Pr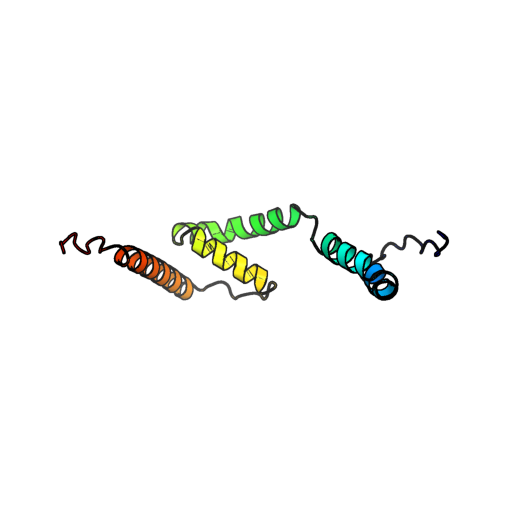otein AF-A0A1B5Z9T3-F1 (afdb_monomer)

pLDDT: mean 70.58, std 14.41, range [39.5, 93.25]

Secondary structure (DSSP, 8-state):
---S------TT--HHHHHHHGGGTSHHHHHHHHHHHSS---HHHHHHHHHHHHHHHHHHHTTS-HHHHHHHHHHHHHTTT--PPPPPHHHHHHHHHHHHHHHHHHHHT-----------

Solvent-accessible surface area (backbone atoms only — not comparable to full-atom values): 7681 Å² total; per-residue (Å²): 143,85,77,78,77,82,73,74,92,49,97,78,70,53,65,70,58,53,36,59,72,42,26,86,83,36,51,70,60,27,49,53,49,47,64,62,67,68,50,79,91,52,78,59,58,57,51,53,53,47,64,59,41,62,73,67,40,60,76,51,55,75,73,43,56,72,66,59,54,49,51,52,53,52,51,46,60,71,63,66,67,63,84,69,75,77,78,48,75,67,58,48,54,51,51,42,50,51,53,53,50,53,54,54,53,63,66,69,69,77,80,82,96,78,82,80,94,72,93,132

InterPro domains:
  IPR008906 HAT, C-terminal dimerisation domain [PF05699] (6-79)
  IPR012337 Ribonuclease H-like superfamily [SSF53098] (1-79)

Nearest PDB structures (foldseek):
  1vbh-assembly1_A-2  TM=3.119E-01  e=9.581E+00  Zea mays
  7rcx-assembly1_A  TM=2.553E-01  e=7.000E+00  Clostridioides difficile R20291
  1nek-assembly1_C  TM=2.006E-01  e=7.936E+00  Escherichia coli

Mean predicted aligned error: 17.57 Å

Foldseek 3Di:
DPPPDDDPPDVPDDPLVVLVVCCVVPVPVSVVCCVVVVPPPDPPVVVVLVVVCVPLCPVLCVQDPPVLVVVVSVVCVVVPPPPDPDQDPVSSVVVSVVRVVVVVVVVVPDDDPDDDDDDD

Organism: Trifolium subterraneum (NCBI:txid3900)

Radius of gyration: 25.74 Å; Cα contacts (8 Å, |Δi|>4): 27; chains: 1; bounding box: 85×22×58 Å

Sequence (120 aa):
YFNDGLEEDSSNFNILNYWKVHSSRFPVLANIARDLLAIPVSTVASESAFSTGGRVLDEYRSRLSTRTVEALICTEDWLGGSPTPLPTQEDMEDLEIIERDVFSQNLSGEVNTYVNLDED

Structure (mmCIF, N/CA/C/O backbone):
data_AF-A0A1B5Z9T3-F1
#
_entry.id   AF-A0A1B5Z9T3-F1
#
loop_
_atom_site.group_PDB
_atom_site.id
_atom_site.type_symbol
_atom_site.label_atom_id
_atom_site.label_alt_id
_atom_site.label_comp_id
_atom_site.label_asym_id
_atom_site.label_entity_id
_atom_site.label_seq_id
_atom_site.pdbx_PDB_ins_code
_atom_site.Cartn_x
_atom_site.Cartn_y
_atom_site.Cartn_z
_atom_site.occupancy
_atom_site.B_iso_or_equiv
_atom_site.auth_seq_id
_atom_site.auth_comp_id
_atom_site.auth_asym_id
_atom_site.auth_atom_id
_atom_site.pdbx_PDB_model_num
ATOM 1 N N . TYR A 1 1 ? 20.944 -5.643 -31.327 1.00 47.31 1 TYR A N 1
ATOM 2 C CA . TYR A 1 1 ? 19.584 -5.595 -30.751 1.00 47.31 1 TYR A CA 1
ATOM 3 C C . TYR A 1 1 ? 19.527 -5.958 -29.260 1.00 47.31 1 TYR A C 1
ATOM 5 O O . TYR A 1 1 ? 18.462 -5.831 -28.686 1.00 47.31 1 TYR A O 1
ATOM 13 N N . PHE A 1 2 ? 20.642 -6.319 -28.611 1.00 53.03 2 PHE A N 1
ATOM 14 C CA . PHE A 1 2 ? 20.757 -6.457 -27.150 1.00 53.03 2 PHE A CA 1
ATOM 15 C C . PHE A 1 2 ? 22.177 -6.046 -26.747 1.00 53.03 2 PHE A C 1
ATOM 17 O O . PHE A 1 2 ? 23.022 -6.883 -26.475 1.00 53.03 2 PHE A O 1
ATOM 24 N N . ASN A 1 3 ? 22.493 -4.762 -26.885 1.00 50.28 3 ASN A N 1
ATOM 25 C CA . ASN A 1 3 ? 23.785 -4.232 -26.447 1.00 50.28 3 ASN A CA 1
ATOM 26 C C . ASN A 1 3 ? 23.591 -2.814 -25.895 1.00 50.28 3 ASN A C 1
ATOM 28 O O . ASN A 1 3 ? 24.363 -1.912 -26.199 1.00 50.28 3 ASN A O 1
ATOM 32 N N . ASP A 1 4 ? 22.500 -2.614 -25.149 1.00 55.69 4 ASP A N 1
ATOM 33 C CA . ASP A 1 4 ? 22.443 -1.505 -24.199 1.00 55.69 4 ASP A CA 1
ATOM 34 C C . ASP A 1 4 ? 23.276 -1.955 -22.997 1.00 55.69 4 ASP A C 1
ATOM 36 O O . ASP A 1 4 ? 23.069 -3.052 -22.475 1.00 55.69 4 ASP A O 1
ATOM 40 N N . GLY A 1 5 ? 24.304 -1.163 -22.688 1.00 52.72 5 GLY A N 1
ATOM 41 C CA . GLY A 1 5 ? 25.351 -1.486 -21.729 1.00 52.72 5 GLY A CA 1
ATOM 42 C C . GLY A 1 5 ? 24.769 -1.983 -20.415 1.00 52.72 5 GLY A C 1
ATOM 43 O O . GLY A 1 5 ? 23.883 -1.351 -19.845 1.00 52.72 5 GLY A O 1
ATOM 44 N N . LEU A 1 6 ? 25.274 -3.130 -19.969 1.00 58.06 6 LEU A N 1
ATOM 45 C CA . LEU A 1 6 ? 25.046 -3.629 -18.623 1.00 58.06 6 LEU A CA 1
ATOM 46 C C . LEU A 1 6 ? 25.582 -2.558 -17.666 1.00 58.06 6 LEU A C 1
ATOM 48 O O . LEU A 1 6 ? 26.796 -2.412 -17.526 1.00 58.06 6 LEU A O 1
ATOM 52 N N . GLU A 1 7 ? 24.686 -1.749 -17.102 1.00 63.31 7 GLU A N 1
ATOM 53 C CA . GLU A 1 7 ? 25.036 -0.870 -15.991 1.00 63.31 7 GLU A CA 1
ATOM 54 C C . GLU A 1 7 ? 25.538 -1.765 -14.857 1.00 63.31 7 GLU A C 1
ATOM 56 O O . GLU A 1 7 ? 24.928 -2.793 -14.559 1.00 63.31 7 GLU A O 1
ATOM 61 N N . GLU A 1 8 ? 26.703 -1.419 -14.302 1.00 62.03 8 GLU A N 1
ATOM 62 C CA . GLU A 1 8 ? 27.333 -2.170 -13.219 1.00 62.03 8 GLU A CA 1
ATOM 63 C C . GLU A 1 8 ? 26.319 -2.420 -12.098 1.00 62.03 8 GLU A C 1
ATOM 65 O O . GLU A 1 8 ? 25.584 -1.500 -11.725 1.00 62.03 8 GLU A O 1
ATOM 70 N N . ASP A 1 9 ? 26.320 -3.643 -11.549 1.00 61.22 9 ASP A N 1
ATOM 71 C CA . ASP A 1 9 ? 25.614 -4.021 -10.318 1.00 61.22 9 ASP A CA 1
ATOM 72 C C . ASP A 1 9 ? 26.178 -3.205 -9.141 1.00 61.22 9 ASP A C 1
ATOM 74 O O . ASP A 1 9 ? 26.953 -3.658 -8.298 1.00 61.22 9 ASP A O 1
ATOM 78 N N . SER A 1 10 ? 25.817 -1.930 -9.126 1.00 65.19 10 SER A N 1
ATOM 79 C CA . SER A 1 10 ? 26.008 -0.995 -8.043 1.00 65.19 10 SER A CA 1
ATOM 80 C C . SER A 1 10 ? 25.046 -1.405 -6.939 1.00 65.19 10 SER A C 1
ATOM 82 O O . SER A 1 10 ? 23.848 -1.579 -7.169 1.00 65.19 10 SER A O 1
ATOM 84 N N . SER A 1 11 ? 25.552 -1.515 -5.713 1.00 67.56 11 SER A N 1
ATOM 85 C CA . SER A 1 11 ? 24.768 -1.870 -4.524 1.00 67.56 11 SER A 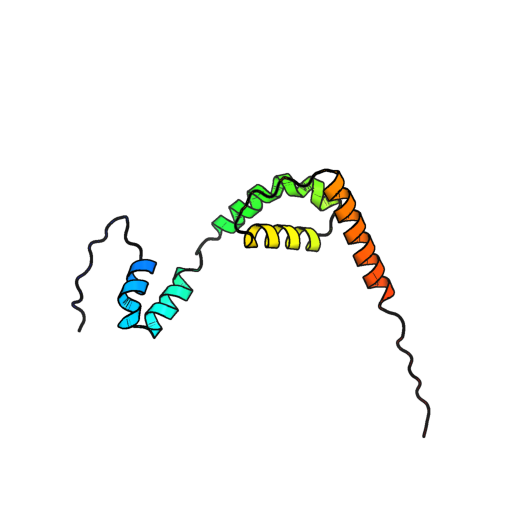CA 1
ATOM 86 C C . SER A 1 11 ? 23.573 -0.941 -4.252 1.00 67.56 11 SER A C 1
ATOM 88 O O . SER A 1 11 ? 22.737 -1.264 -3.414 1.00 67.56 11 SER A O 1
ATOM 90 N N . ASN A 1 12 ? 23.462 0.180 -4.975 1.00 75.44 12 ASN A N 1
ATOM 91 C CA . ASN A 1 12 ? 22.369 1.146 -4.903 1.00 75.44 12 ASN A CA 1
ATOM 92 C C . ASN A 1 12 ? 21.552 1.238 -6.207 1.00 75.44 12 ASN A C 1
ATOM 94 O O . ASN A 1 12 ? 20.973 2.288 -6.502 1.00 75.44 12 ASN A O 1
ATOM 98 N N . PHE A 1 13 ? 21.512 0.182 -7.021 1.00 81.50 13 PHE A N 1
ATOM 99 C CA . PHE A 1 13 ? 20.711 0.184 -8.241 1.00 81.50 13 PHE A CA 1
ATOM 100 C C . PHE A 1 13 ? 19.208 0.285 -7.925 1.00 81.50 13 PHE A C 1
ATOM 102 O O . PHE A 1 13 ? 18.590 -0.629 -7.378 1.00 81.50 13 PHE A O 1
ATOM 109 N N . ASN A 1 14 ? 18.597 1.416 -8.289 1.00 84.88 14 ASN A N 1
ATOM 110 C CA . ASN A 1 14 ? 17.164 1.636 -8.127 1.00 84.88 14 ASN A CA 1
ATOM 111 C C . ASN A 1 14 ? 16.420 1.228 -9.405 1.00 84.88 14 ASN A C 1
ATOM 113 O O . ASN A 1 14 ? 16.279 2.017 -10.344 1.00 84.88 14 ASN A O 1
ATOM 117 N N . ILE A 1 15 ? 15.899 -0.000 -9.404 1.00 86.19 15 ILE A N 1
ATOM 118 C CA . ILE A 1 15 ? 15.165 -0.576 -10.537 1.00 86.19 15 ILE A CA 1
ATOM 119 C C . ILE A 1 15 ? 13.939 0.262 -10.947 1.00 86.19 15 ILE A C 1
ATOM 121 O O . ILE A 1 15 ? 13.665 0.408 -12.138 1.00 86.19 15 ILE A O 1
ATOM 125 N N . LEU A 1 16 ? 13.223 0.882 -10.001 1.00 87.88 16 LEU A N 1
ATOM 126 C CA . LEU A 1 16 ? 12.072 1.739 -10.318 1.00 87.88 16 LEU A CA 1
ATOM 127 C C . LEU A 1 16 ? 12.508 3.010 -11.056 1.00 87.88 16 LEU A C 1
ATOM 129 O O . LEU A 1 16 ? 11.849 3.447 -12.002 1.00 87.88 16 LEU A O 1
ATOM 133 N N . ASN A 1 17 ? 13.642 3.590 -10.657 1.00 88.44 17 ASN A N 1
ATOM 134 C CA . ASN A 1 17 ? 14.207 4.754 -11.330 1.00 88.44 17 ASN A CA 1
ATOM 135 C C . ASN A 1 17 ? 14.722 4.405 -12.735 1.00 88.44 17 ASN A C 1
ATOM 137 O O . ASN A 1 17 ? 14.513 5.178 -13.669 1.00 88.44 17 ASN A O 1
ATOM 141 N N . TYR A 1 18 ? 15.310 3.220 -12.911 1.00 88.44 18 TYR A N 1
ATOM 142 C CA . TYR A 1 18 ? 15.719 2.721 -14.224 1.00 88.44 18 TYR A CA 1
ATOM 143 C C . TYR A 1 18 ? 14.536 2.666 -15.206 1.00 88.44 18 TYR A C 1
ATOM 145 O O . TYR A 1 18 ? 14.596 3.253 -16.292 1.00 88.44 18 TYR A O 1
ATOM 153 N N . TRP A 1 19 ? 13.415 2.051 -14.806 1.00 92.06 19 TRP A N 1
ATOM 154 C CA . TRP A 1 19 ? 12.203 1.991 -15.636 1.00 92.06 19 TRP A CA 1
ATOM 155 C C . TRP A 1 19 ? 11.566 3.362 -15.866 1.00 92.06 19 TRP A C 1
ATOM 157 O O . TRP A 1 19 ? 11.007 3.612 -16.935 1.00 92.06 19 TRP A O 1
ATOM 167 N N . LYS A 1 20 ? 11.682 4.280 -14.900 1.00 87.88 20 LYS A N 1
ATOM 168 C CA . LYS A 1 20 ? 11.221 5.664 -15.052 1.00 87.88 20 LYS A CA 1
ATOM 169 C C . LYS A 1 20 ? 11.973 6.387 -16.171 1.00 87.88 20 LYS A C 1
ATOM 171 O O . LYS A 1 20 ? 11.325 6.997 -17.023 1.00 87.88 20 LYS A O 1
ATOM 176 N N . VAL A 1 21 ? 13.303 6.286 -16.207 1.00 92.00 21 VAL A N 1
ATOM 177 C CA . VAL A 1 21 ? 14.142 6.904 -17.253 1.00 92.00 21 VAL A CA 1
ATOM 178 C C . VAL A 1 21 ? 13.845 6.302 -18.631 1.00 92.00 21 VAL A C 1
ATOM 180 O O . VAL A 1 21 ? 13.764 7.029 -19.619 1.00 92.00 21 VAL A O 1
ATOM 183 N N . HIS A 1 22 ? 13.589 4.994 -18.696 1.00 90.44 22 HIS A N 1
ATOM 184 C CA . HIS A 1 22 ? 13.324 4.277 -19.948 1.00 90.44 22 HIS A CA 1
ATOM 185 C C . HIS A 1 22 ? 11.852 4.293 -20.397 1.00 90.44 22 HIS A C 1
ATOM 187 O O . HIS A 1 22 ? 11.516 3.725 -21.440 1.00 90.44 22 HIS A O 1
ATOM 193 N N . SER A 1 23 ? 10.968 4.968 -19.658 1.00 90.69 23 SER A N 1
ATOM 194 C CA . SER A 1 23 ? 9.524 4.990 -19.929 1.00 90.69 23 SER A CA 1
ATOM 195 C C . SER A 1 23 ? 9.147 5.616 -21.273 1.00 90.69 23 SER A C 1
ATOM 197 O O . SER A 1 23 ? 8.166 5.202 -21.881 1.00 90.69 23 SER A O 1
ATOM 199 N N . SER A 1 24 ? 9.937 6.560 -21.788 1.00 91.62 24 SER A N 1
ATOM 200 C CA . SER A 1 24 ? 9.707 7.153 -23.112 1.00 91.62 24 SER A CA 1
ATOM 201 C C . SER A 1 24 ? 9.974 6.165 -24.252 1.00 91.62 24 SER A C 1
ATOM 203 O O . SER A 1 24 ? 9.277 6.185 -25.264 1.00 91.62 24 SER A O 1
ATOM 205 N N . ARG A 1 25 ? 10.963 5.278 -24.079 1.00 93.25 25 ARG A N 1
ATOM 206 C CA . ARG A 1 25 ? 11.353 4.261 -25.066 1.00 93.2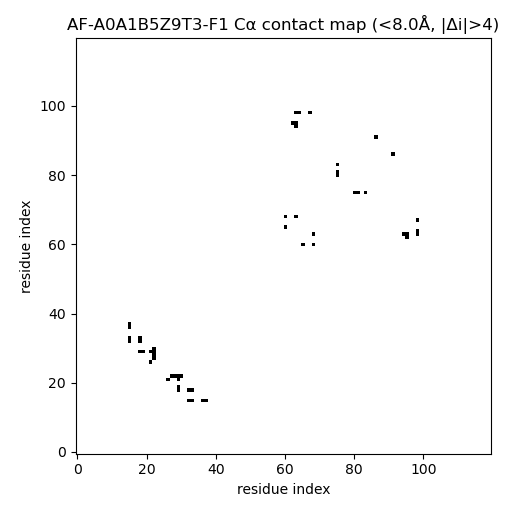5 25 ARG A CA 1
ATOM 207 C C . ARG A 1 25 ? 10.500 2.999 -24.957 1.00 93.25 25 ARG A C 1
ATOM 209 O O . ARG A 1 25 ? 10.195 2.383 -25.974 1.00 93.25 25 ARG A O 1
ATOM 216 N N . PHE A 1 26 ? 10.099 2.631 -23.740 1.00 91.50 26 PHE A N 1
AT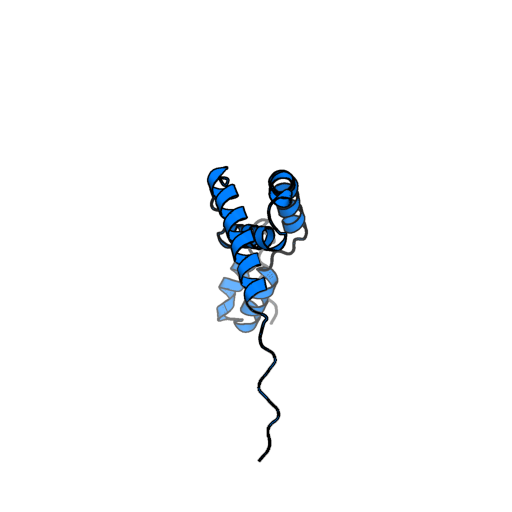OM 217 C CA . PHE A 1 26 ? 9.317 1.427 -23.458 1.00 91.50 26 PHE A CA 1
ATOM 218 C C . PHE A 1 26 ? 8.102 1.736 -22.565 1.00 91.50 26 PHE A C 1
ATOM 220 O O . PHE A 1 26 ? 8.040 1.263 -21.432 1.00 91.50 26 PHE A O 1
ATOM 227 N N . PRO A 1 27 ? 7.105 2.501 -23.047 1.00 90.44 27 PRO A N 1
ATOM 228 C CA . PRO A 1 27 ? 6.017 3.009 -22.205 1.00 90.44 27 PRO A CA 1
ATOM 229 C C . PRO A 1 27 ? 5.148 1.905 -21.598 1.00 90.44 27 PRO A C 1
ATOM 231 O O . PRO A 1 27 ? 4.823 1.949 -20.414 1.00 90.44 27 PRO A O 1
ATOM 234 N N . VAL A 1 28 ? 4.811 0.880 -22.385 1.00 93.06 28 VAL A N 1
ATOM 235 C CA . VAL A 1 28 ? 3.988 -0.246 -21.914 1.00 93.06 28 VAL A CA 1
ATOM 236 C C . VAL A 1 28 ? 4.750 -1.081 -20.884 1.00 93.06 28 VAL A C 1
ATOM 238 O O . VAL A 1 28 ? 4.223 -1.379 -19.817 1.00 93.06 28 VAL A O 1
ATOM 241 N N . LEU A 1 29 ? 6.011 -1.412 -21.171 1.00 90.75 29 LEU A N 1
ATOM 242 C CA . LEU A 1 29 ? 6.826 -2.242 -20.285 1.00 90.75 29 LEU A CA 1
ATOM 243 C C . LEU A 1 29 ? 7.189 -1.510 -18.987 1.00 90.75 29 LEU A C 1
ATOM 245 O O . LEU A 1 29 ? 7.142 -2.114 -17.924 1.00 90.75 29 LEU A O 1
ATOM 249 N N . ALA A 1 30 ? 7.475 -0.208 -19.054 1.00 90.94 30 ALA A N 1
ATOM 250 C CA . ALA A 1 30 ? 7.736 0.612 -17.876 1.00 90.94 30 ALA A CA 1
ATOM 251 C C . ALA A 1 30 ? 6.505 0.743 -16.966 1.00 90.94 30 ALA A C 1
ATOM 253 O O . ALA A 1 30 ? 6.663 0.818 -15.750 1.00 90.94 30 ALA A O 1
ATOM 254 N N . ASN A 1 31 ? 5.289 0.751 -17.527 1.00 90.75 31 ASN A N 1
ATOM 255 C CA . ASN A 1 31 ? 4.062 0.718 -16.728 1.00 90.75 31 ASN A CA 1
ATOM 256 C C . ASN A 1 31 ? 3.894 -0.632 -16.024 1.00 90.75 31 ASN A C 1
ATOM 258 O O . ASN A 1 31 ? 3.737 -0.651 -14.812 1.00 90.75 31 ASN A O 1
ATOM 262 N N . ILE A 1 32 ? 4.048 -1.747 -16.746 1.00 91.50 32 ILE A N 1
ATOM 263 C CA . ILE A 1 32 ? 3.982 -3.092 -16.147 1.00 91.50 32 ILE A CA 1
ATOM 264 C C . ILE A 1 32 ? 5.047 -3.256 -15.054 1.00 91.50 32 ILE A C 1
ATOM 266 O O . ILE A 1 32 ? 4.759 -3.752 -13.969 1.00 91.50 32 ILE A O 1
ATOM 270 N N . ALA A 1 33 ? 6.278 -2.816 -15.317 1.00 89.88 33 ALA A N 1
ATOM 271 C CA . ALA A 1 33 ? 7.361 -2.883 -14.347 1.00 89.88 33 ALA A CA 1
ATOM 272 C C . ALA A 1 33 ? 7.073 -2.027 -13.109 1.00 89.88 33 ALA A C 1
ATOM 274 O O . ALA A 1 33 ? 7.356 -2.465 -12.000 1.00 89.88 33 ALA A O 1
ATOM 275 N N . ARG A 1 34 ? 6.479 -0.837 -13.270 1.00 88.00 34 ARG A N 1
ATOM 276 C CA . ARG A 1 34 ? 6.041 -0.013 -12.136 1.00 88.00 34 ARG A CA 1
ATOM 277 C C . ARG A 1 34 ? 4.990 -0.741 -11.308 1.00 88.00 34 ARG A C 1
ATOM 279 O O . ARG A 1 34 ? 5.150 -0.814 -10.099 1.00 88.00 34 ARG A O 1
ATOM 286 N N . ASP A 1 35 ? 3.969 -1.297 -11.950 1.00 87.56 35 ASP A N 1
ATOM 287 C CA . ASP A 1 35 ? 2.857 -1.945 -11.253 1.00 87.56 35 ASP A CA 1
ATOM 288 C C . ASP A 1 35 ? 3.316 -3.203 -10.502 1.00 87.56 35 ASP A C 1
ATOM 290 O O . ASP A 1 35 ? 2.888 -3.443 -9.379 1.00 87.56 35 ASP A O 1
ATOM 294 N N . LEU A 1 36 ? 4.238 -3.981 -11.079 1.00 85.75 36 LEU A N 1
ATOM 295 C CA . LEU A 1 36 ? 4.759 -5.197 -10.450 1.00 85.75 36 LEU A CA 1
ATOM 296 C C . LEU A 1 36 ? 5.803 -4.921 -9.363 1.00 85.75 36 LEU A C 1
ATOM 298 O O . LEU A 1 36 ? 5.810 -5.598 -8.340 1.00 85.75 36 LEU A O 1
ATOM 302 N N . LEU A 1 37 ? 6.704 -3.961 -9.583 1.00 82.88 37 LEU A N 1
ATOM 303 C CA . LEU A 1 37 ? 7.828 -3.700 -8.677 1.00 82.88 37 LEU A CA 1
ATOM 304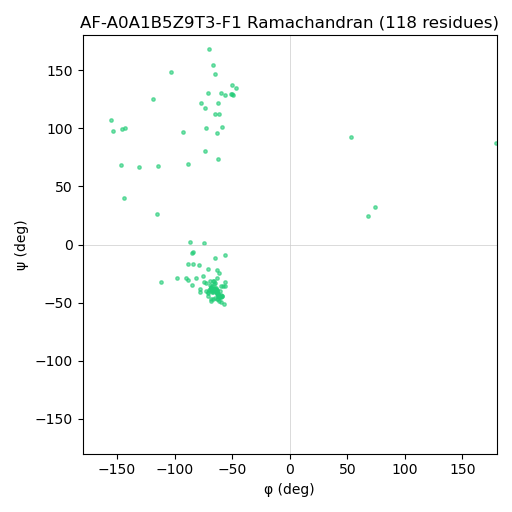 C C . LEU A 1 37 ? 7.485 -2.707 -7.559 1.00 82.88 37 LEU A C 1
ATOM 306 O O . LEU A 1 37 ? 8.230 -2.625 -6.586 1.00 82.88 37 LEU A O 1
ATOM 310 N N . ALA A 1 38 ? 6.399 -1.935 -7.687 1.00 78.62 38 ALA A N 1
ATOM 311 C CA . ALA A 1 38 ? 5.935 -1.034 -6.631 1.00 78.62 38 ALA A CA 1
ATOM 312 C C . ALA A 1 38 ? 5.164 -1.761 -5.520 1.00 78.62 38 ALA A C 1
ATOM 314 O O . ALA A 1 38 ? 5.008 -1.203 -4.436 1.00 78.62 38 ALA A O 1
ATOM 315 N N . ILE A 1 39 ? 4.694 -2.989 -5.767 1.00 79.56 39 ILE A N 1
ATOM 316 C CA . ILE A 1 39 ? 4.070 -3.816 -4.734 1.00 79.56 39 ILE A CA 1
ATOM 317 C C . ILE A 1 39 ? 5.187 -4.314 -3.808 1.00 79.56 39 ILE A C 1
ATOM 319 O O . ILE A 1 39 ? 6.072 -5.041 -4.271 1.00 79.56 39 ILE A O 1
ATOM 323 N N . PRO A 1 40 ? 5.184 -3.965 -2.510 1.00 61.66 40 PRO A N 1
ATOM 324 C CA . PRO A 1 40 ? 6.138 -4.541 -1.578 1.00 61.66 40 PRO A CA 1
ATOM 325 C C . PRO A 1 40 ? 5.919 -6.059 -1.520 1.00 61.66 40 PRO A C 1
ATOM 327 O O . PRO A 1 40 ? 4.898 -6.539 -1.031 1.00 61.66 40 PRO A O 1
ATOM 330 N N . VAL A 1 41 ? 6.882 -6.835 -2.023 1.00 66.31 41 VAL A N 1
ATOM 331 C CA . VAL A 1 41 ? 6.904 -8.296 -1.868 1.00 66.31 41 VAL A CA 1
ATOM 332 C C . VAL A 1 41 ? 7.295 -8.592 -0.423 1.00 66.31 41 VAL A C 1
ATOM 334 O O . VAL A 1 41 ? 8.466 -8.804 -0.121 1.00 66.31 41 VAL A O 1
ATOM 337 N N . SER A 1 42 ? 6.352 -8.505 0.514 1.00 54.72 42 SER A N 1
ATOM 338 C CA . SER A 1 42 ? 6.671 -8.739 1.919 1.00 54.72 42 SER A CA 1
ATOM 339 C C . SER A 1 42 ? 5.466 -9.178 2.743 1.00 54.72 42 SER A C 1
ATOM 341 O O . SER A 1 42 ? 4.624 -8.380 3.143 1.00 54.72 42 SER A O 1
ATOM 343 N N . THR A 1 43 ? 5.474 -10.460 3.097 1.00 53.03 43 THR A N 1
ATOM 344 C CA . THR A 1 43 ? 4.770 -11.034 4.254 1.00 53.03 43 THR A CA 1
ATOM 345 C C . THR A 1 43 ? 5.308 -10.506 5.598 1.00 53.03 43 THR A C 1
ATOM 347 O O . THR A 1 43 ? 4.692 -10.711 6.640 1.00 53.03 43 THR A O 1
ATOM 350 N N . VAL A 1 44 ? 6.449 -9.806 5.602 1.00 54.22 44 VAL A N 1
ATOM 351 C CA . VAL A 1 44 ? 7.107 -9.275 6.810 1.00 54.22 44 VAL A CA 1
ATOM 352 C C . VAL A 1 44 ? 6.461 -7.961 7.270 1.00 54.22 44 VAL A C 1
ATOM 354 O O . VAL A 1 44 ? 6.417 -7.681 8.467 1.00 54.22 44 VAL A O 1
ATOM 357 N N . ALA A 1 45 ? 5.881 -7.174 6.354 1.00 56.06 45 ALA A N 1
ATOM 358 C CA . ALA A 1 45 ? 5.098 -5.989 6.719 1.00 56.06 45 ALA A CA 1
ATOM 359 C C . ALA A 1 45 ? 3.841 -6.375 7.520 1.00 56.06 45 ALA A C 1
ATOM 361 O O . ALA A 1 45 ? 3.552 -5.750 8.539 1.00 56.06 45 ALA A O 1
ATOM 362 N N . SER A 1 46 ? 3.158 -7.463 7.137 1.00 53.34 46 SER A N 1
ATOM 363 C CA . SER A 1 46 ? 2.024 -7.995 7.901 1.00 53.34 46 SER A CA 1
ATOM 364 C C . SER A 1 46 ? 2.426 -8.519 9.280 1.00 53.34 46 SER A C 1
ATOM 366 O O . SER A 1 46 ? 1.700 -8.276 10.237 1.00 53.34 46 SER A O 1
ATOM 368 N N . GLU A 1 47 ? 3.583 -9.176 9.428 1.00 56.94 47 GLU A N 1
ATOM 369 C CA . GLU A 1 47 ? 4.057 -9.634 10.745 1.00 56.94 47 GLU A CA 1
ATOM 370 C C . GLU A 1 47 ? 4.446 -8.461 11.660 1.00 56.94 47 GLU A C 1
ATOM 372 O O . GLU A 1 47 ? 4.141 -8.489 12.851 1.00 56.94 47 GLU A O 1
ATOM 377 N N . SER A 1 48 ? 5.050 -7.395 11.121 1.00 58.88 48 SER A N 1
ATOM 378 C CA . SER A 1 48 ? 5.400 -6.192 11.893 1.00 58.88 48 SER A CA 1
ATOM 379 C C . SER A 1 48 ? 4.171 -5.366 12.295 1.00 58.88 48 SER A C 1
ATOM 381 O O . SER A 1 48 ? 4.084 -4.904 13.438 1.00 58.88 48 SER A O 1
ATOM 383 N N . ALA A 1 49 ? 3.206 -5.204 11.383 1.00 59.34 49 ALA A N 1
ATOM 384 C CA . ALA A 1 49 ? 1.926 -4.560 11.674 1.00 59.34 49 ALA A CA 1
ATOM 385 C C . ALA A 1 49 ? 1.133 -5.366 12.718 1.00 59.34 49 ALA A C 1
ATOM 387 O O . ALA A 1 49 ? 0.614 -4.806 13.683 1.00 59.34 49 ALA A O 1
ATOM 388 N N . PHE A 1 50 ? 1.126 -6.699 12.605 1.00 58.38 50 PHE A N 1
ATOM 389 C CA . PHE A 1 50 ? 0.455 -7.582 13.560 1.00 58.38 50 PHE A CA 1
ATOM 390 C C . PHE A 1 50 ? 1.154 -7.621 14.929 1.00 58.38 50 PHE A C 1
ATOM 392 O O . PHE A 1 50 ? 0.492 -7.594 15.966 1.00 58.38 50 PHE A O 1
ATOM 399 N N . SER A 1 51 ? 2.490 -7.623 14.962 1.00 55.94 51 SER A N 1
ATOM 400 C CA . SER A 1 51 ? 3.262 -7.635 16.211 1.00 55.94 51 SER A CA 1
ATOM 401 C C . SER A 1 51 ? 3.141 -6.326 16.992 1.00 55.94 51 SER A C 1
ATOM 403 O O . SER A 1 51 ? 3.210 -6.348 18.222 1.00 55.94 51 SER A O 1
ATOM 405 N N . THR A 1 52 ? 2.973 -5.198 16.300 1.00 55.59 52 THR A N 1
ATOM 406 C CA . THR A 1 52 ? 2.707 -3.902 16.942 1.00 55.59 52 THR A CA 1
ATOM 407 C C . THR A 1 52 ? 1.243 -3.806 17.382 1.00 55.59 52 THR A C 1
ATOM 409 O O . THR A 1 52 ? 0.962 -3.359 18.494 1.00 55.59 52 THR A O 1
ATOM 412 N N . GLY A 1 53 ? 0.313 -4.332 16.576 1.00 54.12 53 GLY A N 1
ATOM 413 C CA . GLY A 1 53 ? -1.114 -4.378 16.902 1.00 54.12 53 GLY A CA 1
ATOM 414 C C . GLY A 1 53 ? -1.460 -5.276 18.096 1.00 54.12 53 GLY A C 1
ATOM 415 O O . GLY A 1 53 ? -2.340 -4.935 18.878 1.00 54.12 53 GLY A O 1
ATOM 416 N N . GLY A 1 54 ? -0.752 -6.390 18.307 1.00 56.66 54 GLY A N 1
ATOM 417 C CA . GLY A 1 54 ? -1.114 -7.385 19.327 1.00 56.66 54 GLY A CA 1
ATOM 418 C C . GLY A 1 54 ? -1.074 -6.905 20.785 1.00 56.66 54 GLY A C 1
ATOM 419 O O . GLY A 1 54 ? -1.731 -7.502 21.628 1.00 56.66 54 GLY A O 1
ATOM 420 N N . ARG A 1 55 ? -0.328 -5.837 21.104 1.00 55.75 55 ARG A N 1
ATOM 421 C CA . ARG A 1 55 ? -0.224 -5.307 22.481 1.00 55.75 55 ARG A CA 1
ATOM 422 C C . ARG A 1 55 ? -1.132 -4.117 22.763 1.00 55.75 55 ARG A C 1
ATOM 424 O O . ARG A 1 55 ? -1.519 -3.929 23.907 1.00 55.75 55 ARG A O 1
ATOM 431 N N . VAL A 1 56 ? -1.447 -3.323 21.742 1.00 54.06 56 VAL A N 1
ATOM 432 C CA . VAL A 1 56 ? -2.324 -2.150 21.872 1.00 54.06 56 VAL A CA 1
ATOM 433 C C . VAL A 1 56 ? -3.784 -2.552 21.669 1.00 54.06 56 VAL A C 1
ATOM 435 O O . VAL A 1 56 ? -4.667 -1.977 22.284 1.00 54.06 56 VAL A O 1
ATOM 438 N N . LEU A 1 57 ? -4.060 -3.580 20.862 1.00 54.88 57 LEU A N 1
ATOM 439 C CA . LEU A 1 57 ? -5.428 -3.978 20.534 1.00 54.88 57 LEU A CA 1
ATOM 440 C C . LEU A 1 57 ? -6.090 -4.907 21.558 1.00 54.88 57 LEU A C 1
ATOM 442 O O . LEU A 1 57 ? -7.302 -5.025 21.495 1.00 54.88 57 LEU A O 1
ATOM 446 N N . ASP A 1 58 ? -5.375 -5.567 22.472 1.00 58.88 58 ASP A N 1
ATOM 447 C CA . ASP A 1 58 ? -5.975 -6.585 23.364 1.00 58.88 58 ASP A CA 1
ATOM 448 C C . ASP A 1 58 ? -6.993 -5.985 24.362 1.00 58.88 58 ASP A C 1
ATOM 450 O O . ASP A 1 58 ? -8.099 -6.499 24.548 1.00 58.88 58 ASP A O 1
ATOM 454 N N . GLU A 1 59 ? -6.681 -4.817 24.928 1.00 58.25 59 GLU A N 1
ATOM 455 C CA . GLU A 1 59 ? -7.564 -4.108 25.867 1.00 58.25 59 GLU A CA 1
ATOM 456 C C . GLU A 1 59 ? -8.751 -3.433 25.151 1.00 58.25 59 GLU A C 1
ATOM 458 O O . GLU A 1 59 ? -9.870 -3.398 25.665 1.00 58.25 59 GLU A O 1
ATOM 463 N N . TYR A 1 60 ? -8.541 -2.982 23.911 1.00 59.78 60 TYR A N 1
ATOM 464 C CA . TYR A 1 60 ? -9.529 -2.233 23.127 1.00 59.78 60 TYR A CA 1
ATOM 465 C C . TYR A 1 60 ? -10.441 -3.126 22.265 1.00 59.78 60 TYR A C 1
ATOM 467 O O . TYR A 1 60 ? -11.619 -2.817 22.076 1.00 59.78 60 TYR A O 1
ATOM 475 N N . ARG A 1 61 ? -9.952 -4.296 21.822 1.00 57.47 61 ARG A N 1
ATOM 476 C CA . ARG A 1 61 ? -10.737 -5.363 21.160 1.00 57.47 61 ARG A CA 1
ATOM 477 C C . ARG A 1 61 ? -11.830 -5.935 22.051 1.00 57.47 61 ARG A C 1
ATOM 479 O O . ARG A 1 61 ? -12.790 -6.494 21.533 1.00 57.47 61 ARG A O 1
ATOM 486 N N . SER A 1 62 ? -11.674 -5.836 23.370 1.00 61.09 62 SER A N 1
ATOM 487 C CA . SER A 1 62 ? -12.671 -6.337 24.318 1.00 61.09 62 SER A CA 1
ATOM 488 C C . SER A 1 62 ? -13.951 -5.490 24.327 1.00 61.09 62 SER A C 1
ATOM 490 O O . SER A 1 62 ? -14.994 -5.992 24.740 1.00 61.09 62 SER A O 1
ATOM 492 N N . ARG A 1 63 ? -13.880 -4.228 23.871 1.00 67.62 63 ARG A N 1
ATOM 493 C CA . ARG A 1 63 ? -14.995 -3.263 23.890 1.00 67.62 63 ARG A CA 1
ATOM 494 C C . ARG A 1 63 ? -15.517 -2.915 22.493 1.00 67.62 63 ARG A C 1
ATOM 496 O O . ARG A 1 63 ? -16.715 -2.703 22.356 1.00 67.62 63 ARG A O 1
ATOM 503 N N . LEU A 1 64 ? -14.651 -2.908 21.472 1.00 75.56 64 LEU A N 1
ATOM 504 C CA . LEU A 1 64 ? -15.019 -2.576 20.090 1.00 75.56 64 LEU A CA 1
ATOM 505 C C . LEU A 1 64 ? -15.150 -3.807 19.184 1.00 75.56 64 LEU A C 1
ATOM 507 O O . LEU A 1 64 ? -14.409 -4.785 19.321 1.00 75.56 64 LEU A O 1
ATOM 511 N N . SER A 1 65 ? -16.040 -3.759 18.190 1.00 78.06 65 SER A N 1
ATOM 512 C CA . SER A 1 65 ? -16.155 -4.847 17.217 1.00 78.06 65 SER A CA 1
ATOM 513 C C . SER A 1 65 ? -14.913 -4.963 16.332 1.00 78.06 65 SER A C 1
ATOM 515 O O . SER A 1 65 ? -14.191 -4.008 16.036 1.00 78.06 65 SER A O 1
ATOM 517 N N . THR A 1 66 ? -14.701 -6.176 15.819 1.00 75.75 66 THR A N 1
ATOM 518 C CA . THR A 1 66 ? -13.587 -6.478 14.908 1.00 75.75 66 THR A CA 1
ATOM 519 C C . THR A 1 66 ? -13.582 -5.587 13.661 1.00 75.75 66 THR A C 1
ATOM 521 O O . THR A 1 66 ? -12.503 -5.255 13.179 1.00 75.75 66 THR A O 1
ATOM 524 N N . ARG A 1 67 ? -14.757 -5.171 13.163 1.00 77.31 67 ARG A N 1
ATOM 525 C CA . ARG A 1 67 ? -14.866 -4.320 11.967 1.00 77.31 67 ARG A CA 1
ATOM 526 C C . ARG A 1 67 ? -14.429 -2.883 12.234 1.00 77.31 67 ARG A C 1
ATOM 528 O O . ARG A 1 67 ? -13.761 -2.291 11.395 1.00 77.31 67 ARG A O 1
ATOM 535 N N . THR A 1 68 ? -14.775 -2.337 13.396 1.00 81.06 68 THR A N 1
ATOM 536 C CA . THR A 1 68 ? -14.382 -0.976 13.790 1.00 81.06 68 THR A CA 1
ATOM 537 C C . THR A 1 68 ? -12.876 -0.895 14.011 1.00 81.06 68 THR A C 1
ATOM 539 O O . THR A 1 68 ? -12.227 0.029 13.530 1.00 81.06 68 THR A O 1
ATOM 542 N N . VAL A 1 69 ? -12.288 -1.921 14.632 1.00 78.56 69 VAL A N 1
ATOM 543 C CA . VAL A 1 69 ? -10.830 -2.034 14.784 1.00 78.56 69 VAL A CA 1
ATOM 544 C C . VAL A 1 69 ? -10.116 -2.138 13.431 1.00 78.56 69 VAL A C 1
ATOM 546 O O . VAL A 1 69 ? -9.101 -1.481 13.224 1.00 78.56 69 VAL A O 1
ATOM 549 N N . GLU A 1 70 ? -10.632 -2.944 12.501 1.00 79.75 70 GLU A N 1
ATOM 550 C CA . GLU A 1 70 ? -10.081 -3.058 11.144 1.00 79.75 70 GLU A CA 1
ATOM 551 C C . GLU A 1 70 ? -10.128 -1.717 10.404 1.00 79.75 70 GLU A C 1
ATOM 553 O O . GLU A 1 70 ? -9.123 -1.301 9.833 1.00 79.75 70 GLU A O 1
ATOM 558 N N . ALA A 1 71 ? -11.255 -1.004 10.483 1.00 82.88 71 ALA A N 1
ATOM 559 C CA . ALA A 1 71 ? -11.393 0.320 9.888 1.00 82.88 71 ALA A CA 1
ATOM 560 C C . ALA A 1 71 ? -10.362 1.310 10.452 1.00 82.88 71 ALA A C 1
ATOM 562 O O . ALA A 1 71 ? -9.719 2.007 9.672 1.00 82.88 71 ALA A O 1
ATOM 563 N N . LEU A 1 72 ? -10.146 1.324 11.773 1.00 79.50 72 LEU A N 1
ATOM 564 C CA . LEU A 1 72 ? -9.140 2.179 12.413 1.00 79.50 72 LEU A CA 1
ATOM 565 C C . LEU A 1 72 ? -7.727 1.891 11.885 1.00 79.50 72 LEU A C 1
ATOM 567 O O . LEU A 1 72 ? -7.043 2.811 11.438 1.00 79.50 72 LEU A O 1
ATOM 571 N N . ILE A 1 73 ? -7.326 0.617 11.846 1.00 77.50 73 ILE A N 1
ATOM 572 C CA . ILE A 1 73 ? -6.007 0.200 11.343 1.00 77.50 73 ILE A CA 1
ATOM 573 C C . ILE A 1 73 ? -5.841 0.575 9.865 1.00 77.50 73 ILE A C 1
ATOM 575 O O . ILE A 1 73 ? -4.811 1.121 9.479 1.00 77.50 73 ILE A O 1
ATOM 579 N N . CYS A 1 74 ? -6.855 0.327 9.031 1.00 79.06 74 CYS A N 1
ATOM 580 C CA . CYS A 1 74 ? -6.812 0.694 7.616 1.00 79.06 74 CYS A CA 1
ATOM 581 C C . CYS A 1 74 ? -6.703 2.209 7.418 1.00 79.06 74 CYS A C 1
ATOM 583 O O . CYS A 1 74 ? -5.988 2.655 6.523 1.00 79.06 74 CYS A O 1
ATOM 585 N N . THR A 1 75 ? -7.398 3.007 8.235 1.00 80.94 75 THR A N 1
ATOM 586 C CA . THR A 1 75 ? -7.291 4.469 8.158 1.00 80.94 75 THR A CA 1
ATOM 587 C C . THR A 1 75 ? -5.925 4.974 8.612 1.00 80.94 75 THR A C 1
ATOM 589 O O . THR A 1 75 ? -5.402 5.897 7.994 1.00 80.94 75 THR A O 1
ATOM 592 N N . GLU A 1 76 ? -5.316 4.355 9.627 1.00 77.62 76 GLU A N 1
ATOM 593 C CA . GLU A 1 76 ? -3.964 4.687 10.092 1.00 77.62 76 GLU A CA 1
ATOM 594 C C . GLU A 1 76 ? -2.905 4.370 9.024 1.00 77.62 76 GLU A C 1
ATOM 596 O O . GLU A 1 76 ? -2.067 5.219 8.705 1.00 77.62 76 GLU A O 1
ATOM 601 N N . ASP A 1 77 ? -2.989 3.184 8.413 1.00 76.81 77 ASP A N 1
ATOM 602 C CA . ASP A 1 77 ? -2.104 2.753 7.324 1.00 76.81 77 ASP A CA 1
ATOM 603 C C . ASP A 1 77 ? -2.244 3.669 6.094 1.00 76.81 77 ASP A C 1
ATOM 605 O O . ASP A 1 77 ? -1.252 4.137 5.529 1.00 76.81 77 ASP A O 1
ATOM 609 N N . TRP A 1 78 ? -3.481 4.034 5.736 1.00 79.88 78 TRP A N 1
ATOM 610 C CA . TRP A 1 78 ? -3.766 4.943 4.622 1.00 79.88 78 TRP A CA 1
ATOM 611 C C . TRP A 1 78 ? -3.240 6.364 4.856 1.00 79.88 78 TRP A C 1
ATOM 613 O O . TRP A 1 78 ? -2.775 7.023 3.922 1.00 79.88 78 TRP A O 1
ATOM 623 N N . LEU A 1 79 ? -3.308 6.859 6.094 1.00 78.81 79 LEU A N 1
ATOM 624 C CA . LEU A 1 79 ? -2.816 8.190 6.459 1.00 78.81 79 LEU A CA 1
ATOM 625 C C . LEU A 1 79 ? -1.280 8.261 6.538 1.00 78.81 79 LEU A C 1
ATOM 627 O O . LEU A 1 79 ? -0.728 9.334 6.786 1.00 78.81 79 LEU A O 1
ATOM 631 N N . GLY A 1 80 ? -0.577 7.161 6.247 1.00 65.31 80 GLY A N 1
ATOM 632 C CA . GLY A 1 80 ? 0.866 7.165 6.029 1.00 65.31 80 GLY A CA 1
ATOM 633 C C . GLY A 1 80 ? 1.677 7.330 7.312 1.00 65.31 80 GLY A C 1
ATOM 634 O O . GLY A 1 80 ? 2.745 7.941 7.283 1.00 65.31 80 GLY A O 1
ATOM 635 N N . GLY A 1 81 ? 1.175 6.812 8.438 1.00 62.31 81 GLY A N 1
ATOM 636 C CA . GLY A 1 81 ? 1.931 6.742 9.689 1.00 62.31 81 GLY A CA 1
ATOM 637 C C . GLY A 1 81 ? 2.224 8.095 10.340 1.00 62.31 81 GLY A C 1
ATOM 638 O O . GLY A 1 81 ? 3.187 8.207 11.103 1.00 62.31 81 GLY A O 1
ATOM 639 N N . SER A 1 82 ? 1.425 9.139 10.074 1.00 63.53 82 SER A N 1
ATOM 640 C CA . SER A 1 82 ? 1.425 10.291 10.982 1.00 63.53 82 SER A CA 1
ATOM 641 C C . SER A 1 82 ? 1.100 9.761 12.380 1.00 63.53 82 SER A C 1
ATOM 643 O O . SER A 1 82 ? 0.104 9.043 12.479 1.00 63.53 82 SER A O 1
ATOM 645 N N . PRO A 1 83 ? 1.880 10.069 13.433 1.00 58.12 83 PRO A N 1
ATOM 646 C CA . PRO A 1 83 ? 1.566 9.605 14.773 1.00 58.12 83 PRO A CA 1
ATOM 647 C C . PRO A 1 83 ? 0.230 10.228 15.161 1.00 58.12 83 PRO A C 1
ATOM 649 O O . PRO A 1 83 ? 0.171 11.387 15.575 1.00 58.12 83 PRO A O 1
ATOM 652 N N . THR A 1 84 ? -0.857 9.491 14.963 1.00 60.94 84 THR A N 1
ATOM 653 C CA . THR A 1 84 ? -2.126 9.826 15.577 1.00 60.94 84 THR A CA 1
ATOM 654 C C . THR A 1 84 ? -1.872 9.723 17.072 1.00 60.94 84 THR A C 1
ATOM 656 O O . THR A 1 84 ? -1.383 8.681 17.525 1.00 60.94 84 THR A O 1
ATOM 659 N N . PRO A 1 85 ? -2.096 10.804 17.840 1.00 66.12 85 PRO A N 1
ATOM 660 C CA . PRO A 1 85 ? -2.048 10.723 19.289 1.00 66.12 85 PRO A CA 1
ATOM 661 C C . PRO A 1 85 ? -2.851 9.502 19.726 1.00 66.12 85 PRO A C 1
ATOM 663 O O . PRO A 1 85 ? -3.930 9.261 19.180 1.00 66.12 85 PRO A O 1
ATOM 666 N N . LEU A 1 86 ? -2.294 8.709 20.646 1.00 65.94 86 LEU A N 1
ATOM 667 C CA . LEU A 1 86 ? -3.016 7.564 21.189 1.00 65.94 86 LEU A CA 1
ATOM 668 C C . LEU A 1 86 ? -4.404 8.052 21.631 1.00 65.94 86 LEU A C 1
ATOM 670 O O . LEU A 1 86 ? -4.454 9.072 22.328 1.00 65.94 86 LEU A O 1
ATOM 674 N N . PRO A 1 87 ? -5.489 7.372 21.217 1.00 69.00 87 PRO A N 1
ATOM 675 C CA . PRO A 1 87 ? -6.832 7.741 21.633 1.00 69.00 87 PRO A CA 1
ATOM 676 C C . PRO A 1 87 ? -6.865 7.875 23.151 1.00 69.00 87 PRO A C 1
ATOM 678 O O . PRO A 1 87 ? -6.373 6.999 23.871 1.00 69.00 87 PRO A O 1
ATOM 681 N N . THR A 1 88 ? -7.384 8.996 23.637 1.00 76.62 88 THR A N 1
ATOM 682 C CA . THR A 1 88 ? -7.583 9.184 25.070 1.00 76.62 88 THR A CA 1
ATOM 683 C C . THR A 1 88 ? -8.718 8.283 25.556 1.00 76.62 88 THR A C 1
ATOM 685 O O . THR A 1 88 ? -9.460 7.694 24.768 1.00 76.62 88 THR A O 1
ATOM 688 N N . GLN A 1 89 ? -8.865 8.157 26.875 1.00 73.81 89 GLN A N 1
ATOM 689 C CA . GLN A 1 89 ? -9.965 7.383 27.447 1.00 73.81 89 GLN A CA 1
ATOM 690 C C . GLN A 1 89 ? -11.341 7.934 27.025 1.00 73.81 89 GLN A C 1
ATOM 692 O O . GLN A 1 89 ? -12.252 7.149 26.783 1.00 73.81 89 GLN A O 1
ATOM 697 N N . GLU A 1 90 ? -11.478 9.257 26.891 1.00 78.00 90 GLU A N 1
ATOM 698 C CA . GLU A 1 90 ? -12.723 9.893 26.438 1.00 78.00 90 GLU A CA 1
ATOM 699 C C . GLU A 1 90 ? -13.022 9.538 24.975 1.00 78.00 90 GLU A C 1
ATOM 701 O O . GLU A 1 90 ? -14.117 9.065 24.678 1.00 78.00 90 GLU A O 1
ATOM 706 N N . ASP A 1 91 ? -12.019 9.632 24.089 1.00 81.88 91 ASP A N 1
ATOM 707 C CA . ASP A 1 91 ? -12.170 9.262 22.671 1.00 81.88 91 ASP A CA 1
ATOM 708 C C . ASP A 1 91 ? -12.660 7.813 22.514 1.00 81.88 91 ASP A C 1
ATOM 710 O O . ASP A 1 91 ? -13.434 7.486 21.614 1.00 81.88 91 ASP A O 1
ATOM 714 N N . MET A 1 92 ? -12.216 6.926 23.406 1.00 78.12 92 MET A N 1
ATOM 715 C CA . MET A 1 92 ? -12.604 5.522 23.403 1.00 78.12 92 MET A CA 1
ATOM 716 C C . MET A 1 92 ? -14.050 5.281 23.821 1.00 78.12 92 MET A C 1
ATOM 718 O O . MET A 1 92 ? -14.735 4.453 23.218 1.00 78.12 92 MET A O 1
ATOM 722 N N . GLU A 1 93 ? -14.492 5.957 24.879 1.00 80.88 93 GLU A N 1
ATOM 723 C CA . GLU A 1 93 ? -15.863 5.852 25.374 1.00 80.88 93 GLU A CA 1
ATOM 724 C C . GLU A 1 93 ? -16.844 6.375 24.318 1.00 80.88 93 GLU A C 1
ATOM 726 O O . GLU A 1 93 ? -17.859 5.729 24.050 1.00 80.88 93 GLU A O 1
ATOM 731 N N . ASP A 1 94 ? -16.483 7.460 23.633 1.00 85.50 94 ASP A N 1
ATOM 732 C CA . ASP A 1 94 ? -17.250 7.997 22.511 1.00 85.50 94 ASP A CA 1
ATOM 733 C C . ASP A 1 94 ? -17.330 7.001 21.346 1.00 85.50 94 ASP A C 1
ATOM 735 O O . ASP A 1 94 ? -18.410 6.761 20.802 1.00 85.50 94 ASP A O 1
ATOM 739 N N . LEU A 1 95 ? -16.212 6.362 20.989 1.00 84.12 95 LEU A N 1
ATOM 740 C CA . LEU A 1 95 ? -16.162 5.330 19.948 1.00 84.12 95 LEU A CA 1
ATOM 741 C C . LEU A 1 95 ? -17.048 4.114 20.273 1.00 84.12 95 LEU A C 1
ATOM 743 O O . LEU A 1 95 ? -17.735 3.608 19.384 1.00 84.12 95 LEU A O 1
ATOM 747 N N . GLU A 1 96 ? -17.079 3.668 21.531 1.00 83.31 96 GLU A N 1
ATOM 748 C CA . GLU A 1 96 ? -17.944 2.564 21.975 1.00 83.31 96 GLU A CA 1
ATOM 749 C C . GLU A 1 96 ? -19.433 2.949 21.924 1.00 83.31 96 GLU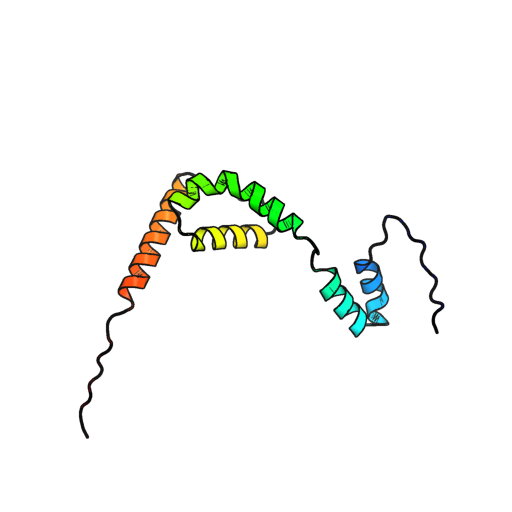 A C 1
ATOM 751 O O . GLU A 1 96 ? -20.275 2.156 21.488 1.00 83.31 96 GLU A O 1
ATOM 756 N N . ILE A 1 97 ? -19.772 4.183 22.313 1.00 85.94 97 ILE A N 1
ATOM 757 C CA . ILE A 1 97 ? -21.141 4.709 22.216 1.00 85.94 97 ILE A CA 1
ATOM 758 C C . ILE A 1 97 ? -21.581 4.780 20.752 1.00 85.94 97 ILE A C 1
ATOM 760 O O . ILE A 1 97 ? -22.665 4.297 20.416 1.00 85.94 97 ILE A O 1
ATOM 764 N N . ILE A 1 98 ? -20.731 5.320 19.877 1.00 85.62 98 ILE A N 1
ATOM 765 C CA . ILE A 1 98 ? -21.007 5.424 18.441 1.00 85.62 98 ILE A CA 1
ATOM 766 C C . ILE A 1 98 ? -21.235 4.035 17.845 1.00 85.62 98 ILE A C 1
ATOM 768 O O . ILE A 1 98 ? -22.198 3.838 17.105 1.00 85.62 98 ILE A O 1
ATOM 772 N N . GLU A 1 99 ? -20.398 3.052 18.176 1.00 83.00 99 GLU A N 1
ATOM 773 C CA . GLU A 1 99 ? -20.561 1.693 17.664 1.00 83.00 99 GLU A CA 1
ATOM 774 C C . GLU A 1 99 ? -21.884 1.060 18.114 1.00 83.00 99 GLU A C 1
ATOM 776 O O . GLU A 1 99 ? -22.600 0.461 17.302 1.00 83.00 99 GLU A O 1
ATOM 781 N N . ARG A 1 100 ? -22.254 1.238 19.387 1.00 82.06 100 ARG A N 1
ATOM 782 C CA . ARG A 1 100 ? -23.527 0.743 19.921 1.00 82.06 100 ARG A CA 1
ATOM 783 C C . ARG A 1 100 ? -24.728 1.401 19.244 1.00 82.06 100 ARG A C 1
ATOM 785 O O . ARG A 1 100 ? -25.716 0.721 18.949 1.00 82.06 100 ARG A O 1
ATOM 792 N N . ASP A 1 101 ? -24.656 2.701 18.984 1.00 84.38 101 ASP A N 1
ATOM 793 C CA . ASP A 1 101 ? -25.733 3.459 18.349 1.00 84.38 101 ASP A CA 1
ATOM 794 C C . ASP A 1 101 ? -25.873 3.098 16.864 1.00 84.38 101 ASP A C 1
ATOM 796 O O . ASP A 1 101 ? -26.987 2.873 16.388 1.00 84.38 101 ASP A O 1
ATOM 800 N N . VAL A 1 102 ? -24.756 2.933 16.147 1.00 81.56 102 VAL A N 1
ATOM 801 C CA . VAL A 1 102 ? -24.738 2.431 14.763 1.00 81.56 102 VAL A CA 1
ATOM 802 C C . VAL A 1 102 ? -25.343 1.026 14.692 1.00 81.56 102 VAL A C 1
ATOM 804 O O . VAL A 1 102 ? -26.167 0.745 13.821 1.00 81.56 102 VAL A O 1
ATOM 807 N N . PHE A 1 103 ? -24.999 0.140 15.630 1.00 74.81 103 PHE A N 1
ATOM 808 C CA . PHE A 1 103 ? -25.577 -1.204 15.693 1.00 74.81 103 PHE A CA 1
ATOM 809 C C . PHE A 1 103 ? -27.087 -1.175 15.981 1.00 74.81 103 PHE A C 1
ATOM 811 O O . PHE A 1 103 ? -27.859 -1.911 15.365 1.00 74.81 103 PHE A O 1
ATOM 818 N N . SER A 1 104 ? -27.520 -0.275 16.865 1.00 74.38 104 SER A N 1
ATOM 819 C CA . SER A 1 104 ? -28.932 -0.091 17.219 1.00 74.38 104 SER A CA 1
ATOM 820 C C . SER A 1 104 ? -29.764 0.463 16.056 1.00 74.38 104 SER A C 1
ATOM 822 O O . SER A 1 104 ? -30.911 0.058 15.879 1.00 74.38 104 SER A O 1
ATOM 824 N N . GLN A 1 105 ? -29.193 1.343 15.227 1.00 68.56 105 GLN A N 1
ATOM 825 C CA . GLN A 1 105 ? -29.845 1.855 14.015 1.00 68.56 105 GLN A CA 1
ATOM 826 C C . GLN A 1 105 ? -29.922 0.8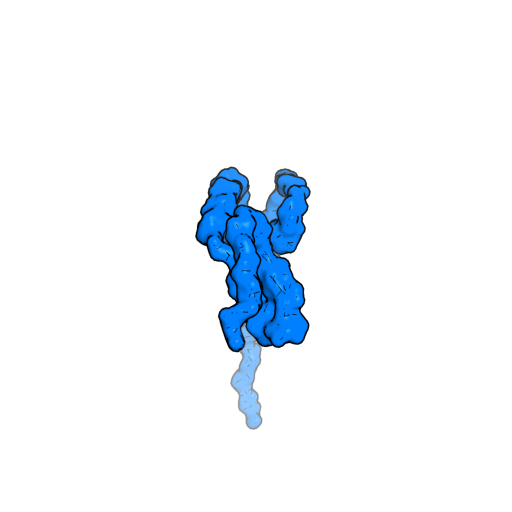10 12.893 1.00 68.56 105 GLN A C 1
ATOM 828 O O . GLN A 1 105 ? -30.906 0.769 12.159 1.00 68.56 105 GLN A O 1
ATOM 833 N N . ASN A 1 106 ? -28.933 -0.079 12.781 1.00 61.88 106 ASN A N 1
ATOM 834 C CA . ASN A 1 106 ? -28.992 -1.185 11.820 1.00 61.88 106 ASN A CA 1
ATOM 835 C C . ASN A 1 106 ? -30.100 -2.199 12.165 1.00 61.88 106 ASN A C 1
ATOM 837 O O . ASN A 1 106 ? -30.707 -2.770 11.265 1.00 61.88 106 ASN A O 1
ATOM 841 N N . LEU A 1 107 ? -30.412 -2.386 13.453 1.00 56.78 107 LEU A N 1
ATOM 842 C CA . LEU A 1 107 ? -31.510 -3.248 13.913 1.00 56.78 107 LEU A CA 1
ATOM 843 C C . LEU A 1 107 ? -32.904 -2.632 13.705 1.00 56.78 107 LEU A C 1
ATOM 845 O O . LEU A 1 107 ? -33.8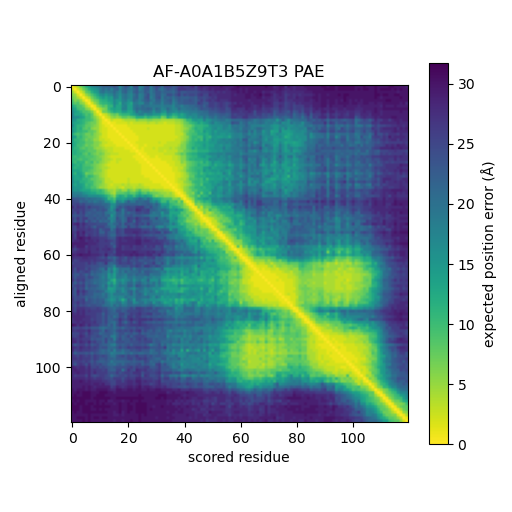79 -3.368 13.570 1.00 56.78 107 LEU A O 1
ATOM 849 N N . SER A 1 108 ? -33.028 -1.302 13.674 1.00 57.09 108 SER A N 1
ATOM 850 C CA . SER A 1 108 ? -34.314 -0.624 13.450 1.00 57.09 108 SER A CA 1
ATOM 851 C C . SER A 1 108 ? -34.691 -0.480 11.968 1.00 57.09 108 SER A C 1
ATOM 853 O O . SER A 1 108 ? -35.809 -0.065 11.663 1.00 57.09 108 SER A O 1
ATOM 855 N N . GLY A 1 109 ? -33.790 -0.851 11.050 1.00 54.94 109 GLY A N 1
ATOM 856 C CA . GLY A 1 109 ? -33.972 -0.753 9.599 1.00 54.94 109 GLY A CA 1
ATOM 857 C C . GLY A 1 109 ? -34.705 -1.920 8.921 1.00 54.94 109 GLY A C 1
ATOM 858 O O . GLY A 1 109 ? -35.028 -1.805 7.741 1.00 54.94 109 GLY A O 1
ATOM 859 N N . GLU A 1 110 ? -35.011 -3.020 9.619 1.00 54.97 110 GLU A N 1
ATOM 860 C CA . GLU A 1 110 ? -35.695 -4.189 9.035 1.00 54.97 110 GLU A CA 1
ATOM 861 C C . GLU A 1 110 ? -37.093 -4.434 9.628 1.00 54.97 110 GLU A C 1
ATOM 863 O O . GLU A 1 110 ? -37.332 -5.453 10.265 1.00 54.97 110 GLU A O 1
ATOM 868 N N . VAL A 1 111 ? -38.067 -3.548 9.383 1.00 50.97 111 VAL A N 1
ATOM 869 C CA . VAL A 1 111 ? -39.490 -3.951 9.411 1.00 50.97 111 VAL A CA 1
ATOM 870 C C . VAL A 1 111 ? -40.294 -3.171 8.366 1.00 50.97 111 VAL A C 1
ATOM 872 O O . VAL A 1 111 ? -40.691 -2.034 8.604 1.00 50.97 111 VAL A O 1
ATOM 875 N N . ASN A 1 112 ? -40.545 -3.793 7.208 1.00 39.50 112 ASN A N 1
ATOM 876 C CA . ASN A 1 112 ? -41.887 -3.919 6.610 1.00 39.50 112 ASN A CA 1
ATOM 877 C C . ASN A 1 112 ? -41.830 -4.677 5.272 1.00 39.50 112 ASN A C 1
ATOM 879 O O . ASN A 1 112 ? -41.773 -4.095 4.192 1.00 39.50 112 ASN A O 1
ATOM 883 N N . THR A 1 113 ? -41.922 -6.004 5.343 1.00 53.69 113 THR A N 1
ATOM 884 C CA . THR A 1 113 ? -42.330 -6.857 4.221 1.00 53.69 113 THR A CA 1
ATOM 885 C C . THR A 1 113 ? -43.851 -7.010 4.214 1.00 53.69 113 THR A C 1
ATOM 887 O O . THR A 1 113 ? -44.323 -8.097 4.501 1.00 53.69 113 THR A O 1
ATOM 890 N N . TYR A 1 114 ? -44.633 -5.971 3.919 1.00 51.50 114 TYR A N 1
ATOM 891 C CA . TYR A 1 114 ? -46.047 -6.143 3.545 1.00 51.50 114 TYR A CA 1
ATOM 892 C C . TYR A 1 114 ? -46.486 -4.966 2.668 1.00 51.50 114 TYR A C 1
ATOM 894 O O . TYR A 1 114 ? -46.837 -3.901 3.166 1.00 51.50 114 TYR A O 1
ATOM 902 N N . VAL A 1 115 ? -46.479 -5.168 1.351 1.00 52.66 115 VAL A N 1
ATOM 903 C CA . VAL A 1 115 ? -47.436 -4.501 0.462 1.00 52.66 115 VAL A CA 1
ATOM 904 C C . VAL A 1 115 ? -48.253 -5.592 -0.216 1.00 52.66 115 VAL A C 1
ATOM 906 O O . VAL A 1 115 ? -47.708 -6.575 -0.716 1.00 52.66 115 VAL A O 1
ATOM 909 N N . ASN A 1 116 ? -49.564 -5.441 -0.064 1.00 44.88 116 ASN A N 1
ATOM 910 C CA . ASN A 1 116 ? -50.593 -6.460 -0.185 1.00 44.88 116 ASN A CA 1
ATOM 911 C C . ASN A 1 116 ? -50.737 -7.038 -1.595 1.00 44.88 116 ASN A C 1
ATOM 913 O O . ASN A 1 116 ? -50.586 -6.345 -2.600 1.00 44.88 116 ASN A O 1
ATOM 917 N N . LEU A 1 117 ? -51.081 -8.324 -1.616 1.00 51.66 117 LEU A N 1
ATOM 918 C CA . LEU A 1 117 ? -51.796 -8.975 -2.703 1.00 51.66 117 LEU A CA 1
ATOM 919 C C . LEU A 1 117 ? -53.252 -8.492 -2.646 1.00 51.66 117 LEU A C 1
ATOM 921 O O . LEU A 1 117 ? -53.995 -9.008 -1.826 1.00 51.66 117 LEU A O 1
ATOM 925 N N . ASP A 1 118 ? -53.636 -7.540 -3.487 1.00 50.88 118 ASP A N 1
ATOM 926 C CA . ASP A 1 118 ? -55.036 -7.257 -3.838 1.00 50.88 118 ASP A CA 1
ATOM 927 C C . ASP A 1 118 ? -55.011 -6.887 -5.337 1.00 50.88 118 ASP A C 1
ATOM 929 O O . ASP A 1 118 ? -54.307 -5.957 -5.730 1.00 50.88 118 ASP A O 1
ATOM 933 N N . GLU A 1 119 ? -55.370 -7.820 -6.227 1.00 48.41 119 GLU A N 1
ATOM 934 C CA . GLU A 1 119 ? -56.677 -7.870 -6.916 1.00 48.41 119 GLU A CA 1
ATOM 935 C C . GLU A 1 119 ? -57.042 -6.555 -7.630 1.00 48.41 119 GLU A C 1
ATOM 937 O O . GLU A 1 119 ? -57.601 -5.648 -7.024 1.00 48.41 119 GLU A O 1
ATOM 942 N N . ASP A 1 120 ? -56.676 -6.466 -8.918 1.00 46.00 120 ASP A N 1
AT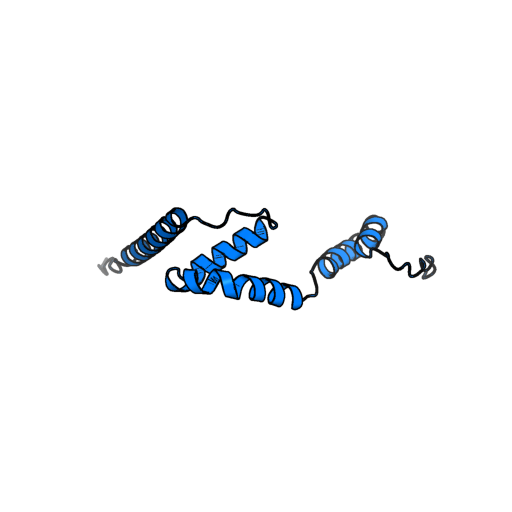OM 943 C CA . ASP A 1 120 ? -57.577 -6.206 -10.065 1.00 46.00 120 ASP A CA 1
ATOM 944 C C . ASP A 1 120 ? -56.818 -6.333 -11.406 1.00 46.00 120 ASP A C 1
ATOM 946 O O . ASP A 1 120 ? -55.757 -5.684 -11.578 1.00 46.00 120 ASP A O 1
#